Protein AF-A0A8J7XWR5-F1 (afdb_monomer)

Mean predicted aligned error: 4.78 Å

Structure (mmCIF, N/CA/C/O backbone):
data_AF-A0A8J7XWR5-F1
#
_entry.id   AF-A0A8J7XWR5-F1
#
loop_
_atom_site.group_PDB
_atom_site.id
_atom_site.type_symbol
_atom_site.label_atom_id
_atom_site.label_alt_id
_atom_site.label_comp_id
_atom_site.label_asym_id
_atom_site.label_entity_id
_atom_site.label_seq_id
_atom_site.pdbx_PDB_ins_code
_atom_site.Cartn_x
_atom_site.Cartn_y
_atom_site.Cartn_z
_atom_site.occupancy
_atom_site.B_iso_or_equiv
_atom_site.auth_seq_id
_atom_site.auth_comp_id
_atom_site.auth_asym_id
_atom_site.auth_atom_id
_atom_site.pdbx_PDB_model_num
ATOM 1 N N . MET A 1 1 ? 1.947 -13.427 -16.423 1.00 41.25 1 MET A N 1
ATOM 2 C CA . MET A 1 1 ? 3.047 -12.554 -15.961 1.00 41.25 1 MET A CA 1
ATOM 3 C C . MET A 1 1 ? 2.787 -12.223 -14.503 1.00 41.25 1 MET A C 1
ATOM 5 O O . MET A 1 1 ? 1.816 -11.535 -14.231 1.00 41.25 1 MET A O 1
ATOM 9 N N . SER A 1 2 ? 3.577 -12.760 -13.572 1.00 50.53 2 SER A N 1
ATOM 10 C CA . SER A 1 2 ? 3.518 -12.343 -12.166 1.00 50.53 2 SER A CA 1
ATOM 11 C C . SER A 1 2 ? 4.574 -11.264 -11.958 1.00 50.53 2 SER A C 1
ATOM 13 O O . SER A 1 2 ? 5.705 -11.558 -11.584 1.00 50.53 2 SER A O 1
ATOM 15 N N . THR A 1 3 ? 4.240 -10.020 -12.292 1.00 75.69 3 THR A N 1
ATOM 16 C CA . THR A 1 3 ? 5.060 -8.868 -11.911 1.00 75.69 3 THR A CA 1
ATOM 17 C C . THR A 1 3 ? 4.898 -8.646 -10.412 1.00 75.69 3 THR A C 1
ATOM 19 O O . THR A 1 3 ? 3.781 -8.443 -9.928 1.00 75.69 3 THR A O 1
ATOM 22 N N . ILE A 1 4 ? 6.011 -8.717 -9.678 1.00 87.56 4 ILE A N 1
ATOM 23 C CA . ILE A 1 4 ? 6.062 -8.375 -8.252 1.00 87.56 4 ILE A CA 1
ATOM 24 C C . ILE A 1 4 ? 5.552 -6.932 -8.107 1.00 87.56 4 ILE A C 1
ATOM 26 O O . ILE A 1 4 ? 6.020 -6.065 -8.850 1.00 87.56 4 ILE A O 1
ATOM 30 N N . PRO A 1 5 ? 4.575 -6.666 -7.224 1.00 93.94 5 PRO A N 1
ATOM 31 C CA . PRO A 1 5 ? 4.054 -5.320 -7.036 1.00 93.94 5 PRO A CA 1
ATOM 32 C C . PRO A 1 5 ? 5.109 -4.396 -6.435 1.00 93.94 5 PRO A C 1
ATOM 34 O O . P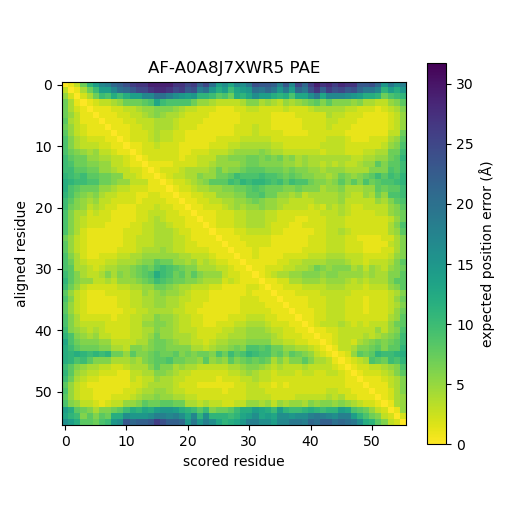RO A 1 5 ? 5.965 -4.835 -5.672 1.00 93.94 5 PRO A O 1
ATOM 37 N N . ASP A 1 6 ? 5.028 -3.105 -6.751 1.00 94.25 6 ASP A N 1
ATOM 38 C CA . ASP A 1 6 ? 5.900 -2.101 -6.134 1.00 94.25 6 ASP A CA 1
ATOM 39 C C . ASP A 1 6 ? 5.421 -1.747 -4.720 1.00 94.25 6 ASP A C 1
ATOM 41 O O . ASP A 1 6 ? 6.230 -1.420 -3.850 1.00 94.25 6 ASP A O 1
ATOM 45 N N . TYR A 1 7 ? 4.109 -1.851 -4.473 1.00 95.56 7 TYR A N 1
ATOM 46 C CA . TYR A 1 7 ? 3.504 -1.563 -3.176 1.00 95.56 7 TYR A CA 1
ATOM 47 C C . TYR A 1 7 ? 2.405 -2.559 -2.799 1.00 95.56 7 TYR A C 1
ATOM 49 O O . TYR A 1 7 ? 1.628 -3.006 -3.645 1.00 95.56 7 TYR A O 1
ATOM 57 N N . LEU A 1 8 ? 2.286 -2.819 -1.499 1.00 95.12 8 LEU A N 1
ATOM 58 C CA . LEU A 1 8 ? 1.069 -3.329 -0.871 1.00 95.12 8 LEU A CA 1
ATOM 59 C C . LEU A 1 8 ? 0.153 -2.154 -0.522 1.00 95.12 8 LEU A C 1
ATOM 61 O O . LEU A 1 8 ? 0.629 -1.095 -0.109 1.00 95.12 8 LEU A O 1
ATOM 65 N N . VAL A 1 9 ? -1.154 -2.343 -0.673 1.00 95.69 9 VAL A N 1
ATOM 66 C CA . VAL A 1 9 ? -2.161 -1.319 -0.373 1.00 95.69 9 VAL A CA 1
ATOM 67 C C . VAL A 1 9 ? -2.883 -1.715 0.904 1.00 95.69 9 VAL A C 1
ATOM 69 O O . VAL A 1 9 ? -3.491 -2.784 0.966 1.00 95.69 9 VAL A O 1
ATOM 72 N N . ARG A 1 10 ? -2.847 -0.845 1.913 1.00 94.81 10 ARG A N 1
ATOM 73 C CA . ARG A 1 10 ? -3.523 -1.050 3.197 1.00 94.81 10 ARG A CA 1
ATOM 74 C C . ARG A 1 10 ? -4.523 0.044 3.507 1.00 94.81 10 ARG A C 1
ATOM 76 O O . ARG A 1 10 ? -4.358 1.188 3.096 1.00 94.81 10 ARG A O 1
ATOM 83 N N . THR A 1 11 ? -5.513 -0.301 4.314 1.00 93.38 11 THR A N 1
ATOM 84 C CA . THR A 1 11 ? -6.333 0.663 5.049 1.00 93.38 11 THR A CA 1
ATOM 85 C C . THR A 1 11 ? -6.199 0.407 6.548 1.00 93.38 11 THR A C 1
ATOM 87 O O . THR A 1 11 ? -5.877 -0.708 6.976 1.00 93.38 11 THR A O 1
ATOM 90 N N . VAL A 1 12 ? -6.415 1.455 7.336 1.00 90.81 12 VAL A N 1
ATOM 91 C CA . VAL A 1 12 ? -6.426 1.404 8.797 1.00 90.81 12 VAL A CA 1
ATOM 92 C C . VAL A 1 12 ? -7.799 1.826 9.294 1.00 90.81 12 VAL A C 1
ATOM 94 O O . VAL A 1 12 ? -8.415 2.753 8.758 1.00 90.81 12 VAL A O 1
ATOM 97 N N . LYS A 1 13 ? -8.279 1.124 10.314 1.00 88.06 13 LYS A N 1
ATOM 98 C CA . LYS A 1 13 ? -9.518 1.442 11.012 1.00 88.06 13 LYS A CA 1
ATOM 99 C C . LYS A 1 13 ? -9.283 1.349 12.513 1.00 88.06 13 LYS A C 1
ATOM 101 O O . LYS A 1 13 ? -8.739 0.346 12.968 1.00 88.06 13 LYS A O 1
ATOM 106 N N . ASP A 1 14 ? -9.758 2.339 13.259 1.00 87.06 14 ASP A N 1
ATOM 107 C CA . ASP A 1 14 ? -9.870 2.225 14.711 1.00 87.06 14 ASP A CA 1
ATOM 108 C C . ASP A 1 14 ? -11.034 1.289 15.068 1.00 87.06 14 ASP A C 1
ATOM 110 O O . ASP A 1 14 ? -12.166 1.455 14.594 1.00 87.06 14 ASP A O 1
ATOM 114 N N . ILE A 1 15 ? -10.742 0.260 15.857 1.00 87.38 15 ILE A N 1
ATOM 115 C CA . ILE A 1 15 ? -11.732 -0.649 16.427 1.00 87.38 15 ILE A CA 1
ATOM 116 C C . ILE A 1 15 ? -11.480 -0.696 17.926 1.00 87.38 15 ILE A C 1
ATOM 118 O O . ILE A 1 15 ? -10.479 -1.257 18.365 1.00 87.38 15 ILE A O 1
ATOM 122 N N . GLU A 1 16 ? -12.399 -0.112 18.697 1.00 90.25 16 GLU A N 1
ATOM 123 C CA . GLU A 1 16 ? -12.338 -0.089 20.165 1.00 90.25 16 GLU A CA 1
ATOM 124 C C . GLU A 1 16 ? -11.020 0.516 20.694 1.00 90.25 16 GLU A C 1
ATOM 126 O O . GLU A 1 16 ? -10.430 0.013 21.651 1.00 90.25 16 GLU A O 1
ATOM 131 N N . GLY A 1 17 ? -10.528 1.583 20.050 1.00 91.19 17 GLY A N 1
ATOM 132 C CA . GLY A 1 17 ? -9.277 2.246 20.431 1.00 91.19 17 GLY A CA 1
ATOM 133 C C . GLY A 1 17 ? -8.009 1.515 19.980 1.00 91.19 17 GLY A C 1
ATOM 134 O O . GLY A 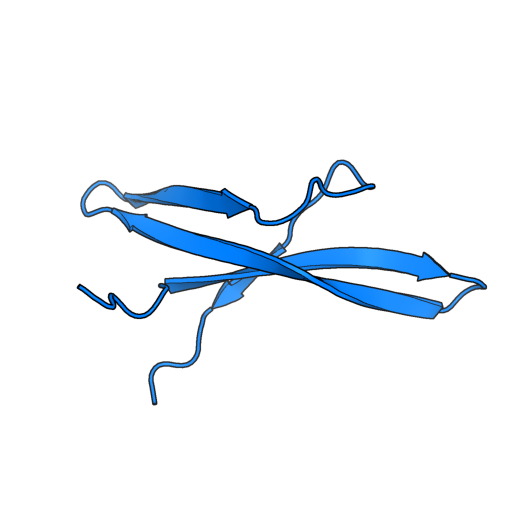1 17 ? -6.923 1.798 20.491 1.00 91.19 17 GLY A O 1
ATOM 135 N N . LYS A 1 18 ? -8.129 0.536 19.075 1.00 91.12 18 LYS A N 1
ATOM 136 C CA . LYS A 1 18 ? -6.996 -0.176 18.474 1.00 91.12 18 LYS A CA 1
ATOM 137 C C . LYS A 1 18 ? -6.989 -0.008 16.963 1.00 91.12 18 LYS A C 1
ATOM 139 O O . LYS A 1 18 ? -7.962 -0.337 16.283 1.00 91.12 18 LYS A O 1
ATOM 144 N N . ASP A 1 19 ? -5.833 0.373 16.432 1.00 91.06 19 ASP A N 1
ATOM 145 C CA . ASP A 1 19 ? -5.599 0.414 14.993 1.00 91.06 19 ASP A CA 1
ATOM 146 C C . ASP A 1 19 ? -5.558 -0.998 14.403 1.00 91.06 19 ASP A C 1
ATOM 148 O O . ASP A 1 19 ? -4.632 -1.782 14.640 1.00 91.06 19 ASP A O 1
ATOM 152 N N . LYS A 1 20 ? -6.550 -1.314 13.570 1.00 89.56 20 LYS A N 1
ATOM 153 C CA . LYS A 1 20 ? -6.578 -2.533 12.767 1.00 89.56 20 LYS A CA 1
ATOM 154 C C . LYS A 1 20 ? -6.190 -2.229 11.328 1.00 89.56 20 LYS A C 1
ATOM 156 O O . LYS A 1 20 ? -6.900 -1.542 10.595 1.00 89.56 20 LYS A O 1
ATOM 161 N N . TRP A 1 21 ? -5.077 -2.819 10.915 1.00 90.50 21 TRP A N 1
ATOM 162 C CA . TRP A 1 21 ? -4.547 -2.732 9.561 1.00 90.50 21 TRP A CA 1
ATOM 163 C C . TRP A 1 21 ? -5.069 -3.880 8.704 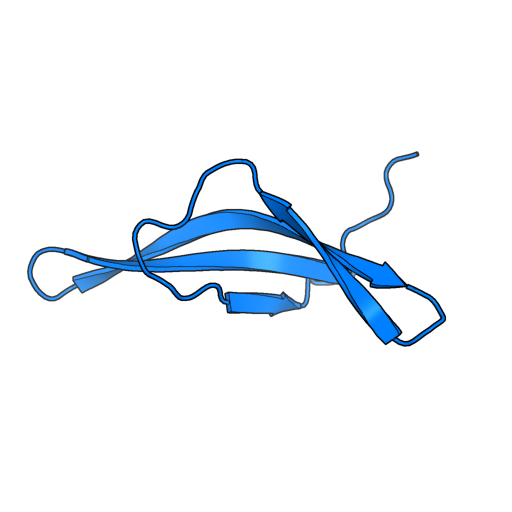1.00 90.50 21 TRP A C 1
ATOM 165 O O . TRP A 1 21 ? -5.065 -5.029 9.140 1.00 90.50 21 TRP A O 1
ATOM 175 N N . THR A 1 22 ? -5.508 -3.573 7.485 1.00 91.62 22 THR A N 1
ATOM 176 C CA . THR A 1 22 ? -6.001 -4.576 6.531 1.00 91.62 22 THR A CA 1
ATOM 177 C C . THR A 1 22 ? -5.369 -4.358 5.162 1.00 91.62 22 THR A C 1
ATOM 179 O O . THR A 1 22 ? -5.386 -3.239 4.649 1.00 91.62 22 THR A O 1
ATOM 182 N N . ASP A 1 23 ? -4.822 -5.426 4.579 1.00 93.19 23 ASP A N 1
ATOM 183 C CA . ASP A 1 23 ? -4.367 -5.472 3.186 1.00 93.19 23 ASP A CA 1
ATOM 184 C C . ASP A 1 23 ? -5.579 -5.530 2.244 1.00 93.19 23 ASP A C 1
ATOM 186 O O . ASP A 1 23 ? -6.437 -6.399 2.382 1.00 93.19 23 ASP A O 1
ATOM 190 N N . ILE A 1 24 ? -5.659 -4.593 1.297 1.00 94.69 24 ILE A N 1
ATOM 191 C CA . ILE A 1 24 ? -6.809 -4.420 0.387 1.00 94.69 24 ILE A CA 1
ATOM 192 C C . ILE A 1 24 ? -6.411 -4.366 -1.090 1.00 94.69 24 ILE A C 1
ATOM 194 O O . ILE A 1 24 ? -7.238 -4.046 -1.944 1.00 94.69 24 ILE A O 1
ATOM 198 N N . GLY A 1 25 ? -5.149 -4.642 -1.413 1.00 94.75 25 GLY A N 1
ATOM 199 C CA . GLY A 1 25 ? -4.700 -4.647 -2.796 1.00 94.75 25 GLY A CA 1
ATOM 200 C C . GLY A 1 25 ? -3.200 -4.495 -2.971 1.00 94.75 25 GLY A C 1
ATOM 201 O O . GLY A 1 25 ? -2.410 -4.582 -2.029 1.00 94.75 25 GLY A O 1
ATOM 202 N N . VAL A 1 26 ? -2.827 -4.225 -4.215 1.00 96.19 26 VAL A N 1
ATOM 203 C CA . VAL A 1 26 ? -1.449 -3.977 -4.641 1.00 96.19 26 VAL A CA 1
ATOM 204 C C . VAL A 1 26 ? -1.399 -2.772 -5.570 1.00 96.19 26 VAL A C 1
ATOM 206 O O . VAL A 1 26 ? -2.402 -2.411 -6.191 1.00 96.19 26 VAL A O 1
ATOM 209 N N . ALA A 1 27 ? -0.233 -2.147 -5.685 1.00 95.81 27 ALA A N 1
ATOM 210 C CA . ALA A 1 27 ? -0.027 -1.067 -6.634 1.00 95.81 27 ALA A CA 1
ATOM 211 C C . ALA A 1 27 ? 1.279 -1.222 -7.413 1.00 95.81 27 ALA A C 1
ATOM 213 O O . ALA A 1 27 ? 2.275 -1.752 -6.916 1.00 95.81 27 ALA A O 1
ATOM 214 N N . TYR A 1 28 ? 1.247 -0.718 -8.643 1.00 95.25 28 TYR A N 1
ATOM 215 C CA . TYR A 1 28 ? 2.351 -0.759 -9.593 1.00 95.25 28 TYR A CA 1
ATOM 216 C C . TYR A 1 28 ? 2.674 0.651 -10.059 1.00 95.25 28 TYR A C 1
ATOM 218 O O . TYR A 1 28 ? 1.772 1.434 -10.378 1.00 95.25 28 TYR A O 1
ATOM 226 N N . LYS A 1 29 ? 3.963 0.968 -10.128 1.00 94.56 29 LYS A N 1
ATOM 227 C CA . LYS A 1 29 ? 4.456 2.224 -10.677 1.00 94.56 29 LYS A CA 1
ATOM 228 C C . LYS A 1 29 ? 4.810 2.020 -12.146 1.00 94.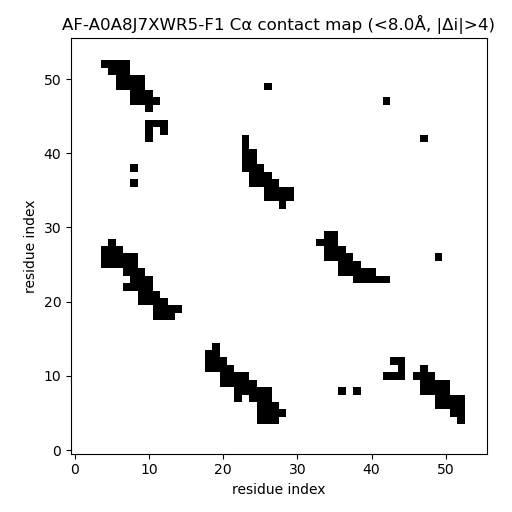56 29 LYS A C 1
ATOM 230 O O . LYS A 1 29 ? 5.550 1.107 -12.498 1.00 94.56 29 LYS A O 1
ATOM 235 N N . ASN A 1 30 ? 4.297 2.876 -13.023 1.00 91.50 30 ASN A N 1
ATOM 236 C CA . ASN A 1 30 ? 4.656 2.829 -14.439 1.00 91.50 30 ASN A CA 1
ATOM 237 C C . ASN A 1 30 ? 5.918 3.664 -14.737 1.00 91.50 30 ASN A C 1
ATOM 239 O O . ASN A 1 30 ? 6.377 4.458 -13.912 1.00 91.50 30 ASN A O 1
ATOM 243 N N . ALA A 1 31 ? 6.457 3.527 -15.953 1.00 90.94 31 ALA A N 1
ATOM 244 C CA . ALA A 1 31 ? 7.653 4.253 -16.397 1.00 90.94 31 ALA A CA 1
ATOM 245 C C . ALA A 1 31 ? 7.495 5.788 -16.393 1.00 90.94 31 ALA A C 1
ATOM 247 O O . ALA A 1 31 ? 8.487 6.507 -16.349 1.00 90.94 31 ALA A O 1
ATOM 248 N N . ARG A 1 32 ? 6.256 6.300 -16.412 1.00 93.69 32 ARG A N 1
ATOM 249 C CA . ARG A 1 32 ? 5.941 7.738 -16.332 1.00 93.69 32 ARG A CA 1
ATOM 250 C C . ARG A 1 32 ? 5.789 8.234 -14.890 1.00 93.69 32 ARG A C 1
ATOM 252 O O . ARG A 1 32 ? 5.501 9.405 -14.675 1.00 93.69 32 ARG A O 1
ATOM 259 N N . GLY A 1 33 ? 5.957 7.354 -13.905 1.00 89.69 33 GLY A N 1
ATOM 260 C CA . GLY A 1 33 ? 5.848 7.668 -12.485 1.00 89.69 33 GLY A CA 1
ATOM 261 C C . GLY A 1 33 ? 4.430 7.625 -11.913 1.00 89.69 33 GLY A C 1
ATOM 262 O O . GLY A 1 33 ? 4.283 7.825 -10.709 1.00 89.69 33 GLY A O 1
ATOM 263 N N . SER A 1 34 ? 3.401 7.333 -12.716 1.00 95.50 34 SER A N 1
ATOM 264 C CA . SER A 1 34 ? 2.034 7.162 -12.210 1.00 95.50 34 SER A CA 1
ATOM 265 C C . SER A 1 34 ? 1.892 5.839 -11.459 1.00 95.50 34 SER A C 1
ATOM 267 O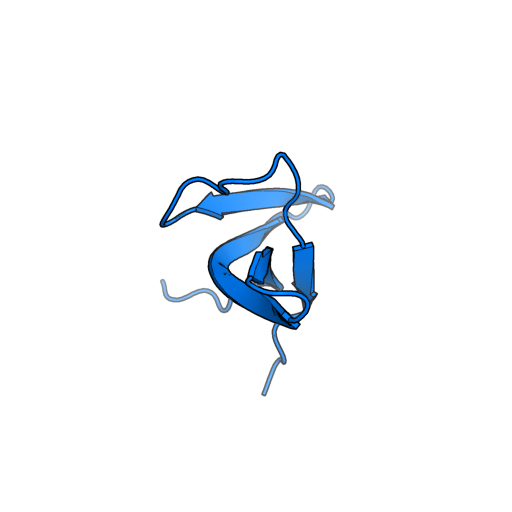 O . SER A 1 34 ? 2.532 4.845 -11.811 1.00 95.50 34 SER A O 1
ATOM 269 N N . ILE A 1 35 ? 1.012 5.818 -10.459 1.00 95.50 35 ILE A N 1
ATOM 270 C CA . ILE A 1 35 ? 0.708 4.627 -9.664 1.00 95.50 35 ILE A CA 1
ATOM 271 C C . ILE A 1 35 ? -0.678 4.120 -10.055 1.00 95.50 35 ILE A C 1
ATOM 273 O O . ILE A 1 35 ? -1.653 4.864 -9.995 1.00 95.50 35 ILE A O 1
ATOM 277 N N . THR A 1 36 ? -0.758 2.854 -10.458 1.00 95.38 36 THR A N 1
ATOM 278 C CA . THR A 1 36 ? -2.026 2.149 -10.689 1.00 95.38 36 THR A CA 1
ATOM 279 C C . THR A 1 36 ? -2.298 1.230 -9.511 1.00 95.38 36 THR A C 1
ATOM 281 O O . THR A 1 36 ? -1.426 0.448 -9.131 1.00 95.38 36 THR A O 1
ATOM 284 N N . ILE A 1 37 ? -3.494 1.330 -8.937 1.00 94.88 37 ILE A N 1
ATOM 285 C CA . ILE A 1 37 ? -3.895 0.599 -7.735 1.00 94.88 37 ILE A CA 1
ATOM 286 C C . ILE A 1 37 ? -4.948 -0.437 -8.119 1.00 94.88 37 ILE A C 1
ATOM 288 O O . ILE A 1 37 ? -5.959 -0.099 -8.731 1.00 94.88 37 ILE A O 1
ATOM 292 N N . TYR A 1 38 ? -4.716 -1.685 -7.725 1.00 94.94 38 TYR A N 1
ATOM 293 C CA . TYR A 1 38 ? -5.651 -2.792 -7.890 1.00 94.94 38 TYR A CA 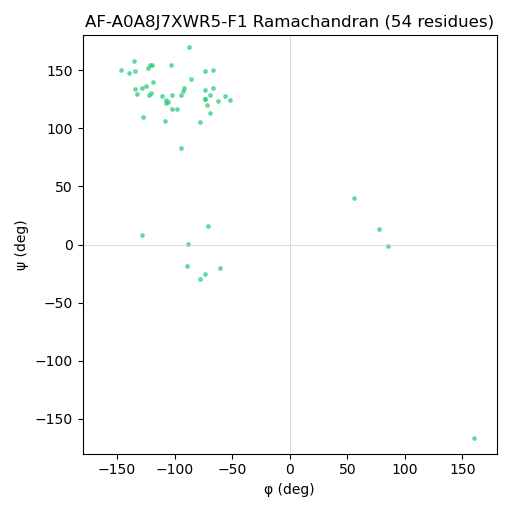1
ATOM 294 C C . TYR A 1 38 ? -6.213 -3.152 -6.519 1.00 94.94 38 TYR A C 1
ATOM 296 O O . TYR A 1 38 ? -5.506 -3.724 -5.688 1.00 94.94 38 TYR A O 1
ATOM 304 N N . LEU A 1 39 ? -7.472 -2.782 -6.281 1.00 94.31 39 LEU A N 1
ATOM 305 C CA . LEU A 1 39 ? -8.170 -3.040 -5.026 1.00 94.31 39 LEU A CA 1
ATOM 306 C C . LEU A 1 39 ? -8.944 -4.358 -5.098 1.00 94.31 39 LEU A C 1
ATOM 308 O O . LEU A 1 39 ? -9.695 -4.586 -6.044 1.00 94.31 39 LEU A O 1
ATOM 312 N N . SER A 1 40 ? -8.793 -5.201 -4.078 1.00 94.19 40 SER A N 1
ATOM 313 C CA . SER A 1 40 ? -9.654 -6.371 -3.851 1.00 94.19 40 SER A CA 1
ATOM 314 C C . SER A 1 40 ? -10.880 -6.033 -2.998 1.00 94.19 40 SER A C 1
ATOM 316 O O . SER A 1 40 ? -11.861 -6.774 -3.007 1.00 94.19 40 SER A O 1
ATOM 318 N N . ALA A 1 41 ? -10.832 -4.914 -2.273 1.00 90.44 41 ALA A N 1
ATOM 319 C CA . ALA A 1 41 ? -11.919 -4.398 -1.456 1.00 90.44 41 ALA A CA 1
ATOM 320 C C . ALA A 1 41 ? -11.905 -2.866 -1.449 1.00 90.44 41 ALA A C 1
ATOM 322 O O . ALA A 1 41 ? -10.846 -2.239 -1.532 1.00 90.44 41 ALA A O 1
ATOM 323 N N . PHE A 1 42 ? -13.084 -2.261 -1.309 1.00 88.94 42 PHE A N 1
ATOM 324 C CA . PHE A 1 42 ? -13.184 -0.819 -1.120 1.00 88.94 42 PHE A CA 1
ATOM 325 C C . PHE A 1 42 ? -12.748 -0.440 0.300 1.00 88.94 42 PHE A C 1
ATOM 327 O O . PHE A 1 42 ? -13.174 -1.087 1.262 1.00 88.94 42 PHE A O 1
ATOM 334 N N . PRO A 1 43 ? -11.900 0.589 0.459 1.00 87.19 43 PRO A N 1
ATOM 335 C CA . PRO A 1 43 ? -11.542 1.071 1.778 1.00 87.19 43 PRO A CA 1
ATOM 336 C C . PRO A 1 43 ? -12.782 1.685 2.437 1.00 87.19 43 PRO A C 1
ATOM 338 O O . PRO A 1 43 ? -13.536 2.429 1.818 1.00 87.19 43 PRO A O 1
ATOM 341 N N . ILE A 1 44 ? -13.004 1.339 3.704 1.00 81.25 44 ILE A N 1
ATOM 342 C CA . ILE A 1 44 ? -14.131 1.866 4.492 1.00 81.25 44 ILE A CA 1
ATOM 343 C C . ILE A 1 44 ? -13.877 3.332 4.876 1.00 81.25 44 ILE A C 1
ATO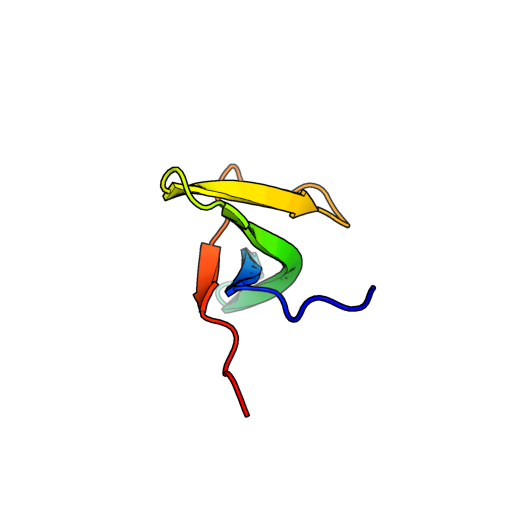M 345 O O . ILE A 1 44 ? -14.811 4.086 5.128 1.00 81.25 44 ILE A O 1
ATOM 349 N N . THR A 1 45 ? -12.606 3.727 4.935 1.00 77.81 45 THR A N 1
ATOM 350 C CA . THR A 1 45 ? -12.165 5.104 5.152 1.00 77.81 45 THR A CA 1
ATOM 351 C C . THR A 1 45 ? -11.693 5.704 3.829 1.00 77.81 45 THR A C 1
ATOM 353 O O . THR A 1 45 ? -11.208 4.986 2.958 1.00 77.81 45 THR A O 1
ATOM 356 N N . ASP A 1 46 ? -11.740 7.028 3.687 1.00 79.62 46 ASP A N 1
ATOM 357 C CA . ASP A 1 46 ? -11.300 7.725 2.462 1.00 79.62 46 ASP A CA 1
ATOM 358 C C . ASP A 1 46 ? -9.769 7.716 2.257 1.00 79.62 46 ASP A C 1
ATOM 360 O O . ASP A 1 46 ? -9.218 8.519 1.502 1.00 79.62 46 ASP A O 1
ATOM 364 N N . LYS A 1 47 ? -9.041 6.848 2.973 1.00 88.38 47 LYS A N 1
ATOM 365 C CA . LYS A 1 47 ? -7.578 6.793 2.978 1.00 88.38 47 LYS A CA 1
ATOM 366 C C . LYS A 1 47 ? -7.077 5.381 2.699 1.00 88.38 47 LYS A C 1
ATOM 368 O O . LYS A 1 47 ? -7.506 4.399 3.308 1.00 88.38 47 LYS A O 1
ATOM 373 N N . ILE A 1 48 ? -6.079 5.318 1.825 1.00 92.75 48 ILE A N 1
ATOM 374 C CA . ILE A 1 48 ? -5.265 4.132 1.567 1.00 92.75 48 ILE A CA 1
ATOM 375 C C . ILE A 1 48 ? -3.796 4.465 1.802 1.00 92.75 48 ILE A C 1
ATOM 377 O O . ILE A 1 48 ? -3.367 5.608 1.643 1.00 92.75 48 ILE A O 1
ATOM 381 N N . ILE A 1 49 ? -3.024 3.456 2.175 1.00 93.88 49 ILE A N 1
ATOM 382 C CA . ILE A 1 49 ? -1.601 3.568 2.472 1.00 93.88 49 ILE A CA 1
ATOM 383 C C . ILE A 1 49 ? -0.852 2.613 1.553 1.00 93.88 49 ILE A C 1
ATOM 385 O O . ILE A 1 49 ? -1.192 1.434 1.459 1.00 93.88 49 ILE A O 1
ATOM 389 N N . LEU A 1 50 ? 0.168 3.136 0.875 1.00 95.00 50 LEU A N 1
ATOM 390 C CA . LEU A 1 50 ? 1.052 2.365 0.010 1.00 95.00 50 LEU A CA 1
ATOM 391 C C . LEU A 1 50 ? 2.322 2.012 0.782 1.00 95.00 50 LEU A C 1
ATOM 393 O O . LEU A 1 50 ? 3.083 2.895 1.174 1.00 95.00 50 LEU A O 1
ATOM 397 N N . ILE A 1 51 ? 2.552 0.720 0.993 1.00 94.19 51 ILE A N 1
ATOM 398 C CA . ILE A 1 51 ? 3.741 0.203 1.673 1.00 94.19 51 ILE A CA 1
ATOM 399 C C . ILE A 1 51 ? 4.655 -0.405 0.615 1.00 94.19 51 ILE A C 1
ATOM 401 O O . ILE A 1 51 ? 4.200 -1.310 -0.084 1.00 94.19 51 ILE A O 1
ATOM 405 N N . PRO A 1 52 ? 5.918 0.041 0.479 1.00 93.88 52 PRO A N 1
ATOM 406 C CA . PRO A 1 52 ? 6.855 -0.566 -0.457 1.00 93.88 52 PRO A CA 1
ATOM 407 C C . PRO A 1 52 ? 6.922 -2.078 -0.250 1.00 93.88 52 PRO A C 1
ATOM 409 O O . PRO A 1 52 ? 7.187 -2.553 0.858 1.00 93.88 52 PRO A O 1
ATOM 412 N N . ALA A 1 53 ? 6.664 -2.838 -1.309 1.00 90.00 53 ALA A N 1
ATOM 413 C CA . ALA A 1 53 ? 6.830 -4.277 -1.252 1.00 90.00 53 ALA A CA 1
ATOM 414 C C . ALA A 1 53 ? 8.332 -4.578 -1.156 1.00 90.00 53 ALA A C 1
ATOM 416 O O . ALA A 1 53 ? 9.134 -4.058 -1.938 1.00 90.00 53 ALA A O 1
ATOM 417 N N . LYS A 1 54 ? 8.741 -5.398 -0.181 1.00 80.19 54 LYS A N 1
ATOM 418 C CA . LYS A 1 54 ? 10.134 -5.848 -0.109 1.00 80.19 54 LYS A CA 1
ATOM 419 C C . LYS A 1 54 ? 10.449 -6.648 -1.371 1.00 80.19 54 LYS A C 1
ATOM 421 O O . LYS A 1 54 ? 9.780 -7.639 -1.655 1.00 80.19 54 LYS A O 1
ATOM 426 N N . ARG A 1 55 ? 11.477 -6.225 -2.105 1.00 65.56 55 ARG A N 1
ATOM 427 C CA . ARG A 1 55 ? 12.128 -7.066 -3.110 1.00 65.56 55 ARG A CA 1
ATOM 428 C C . ARG A 1 55 ? 13.041 -8.014 -2.336 1.00 65.56 55 ARG A C 1
ATOM 430 O O . ARG A 1 55 ? 14.008 -7.545 -1.739 1.00 65.56 55 ARG A O 1
ATOM 437 N N . CYS A 1 56 ? 12.640 -9.278 -2.227 1.00 55.56 56 CYS A N 1
ATOM 438 C CA . CYS A 1 56 ? 13.517 -10.339 -1.736 1.00 55.56 56 CYS A CA 1
ATOM 439 C C . CYS A 1 56 ? 14.592 -10.646 -2.778 1.00 55.56 56 CYS A C 1
ATOM 441 O O . CYS A 1 56 ? 14.265 -10.560 -3.985 1.00 55.56 56 CYS A O 1
#

Radius of gyration: 12.65 Å; Cα contacts (8 Å, |Δi|>4): 96; chains: 1; bounding box: 28×20×37 Å

Sequence (56 aa):
MSTIPDYLVRTVKDIEGKDKWTDIGVAYKNARGSITIYLSAFPITDKIILIPAKRC

pLDDT: mean 88.5, std 11.08, range [41.25, 96.19]

Secondary structure (DSSP, 8-state):
--PPPSEEEEEEEEE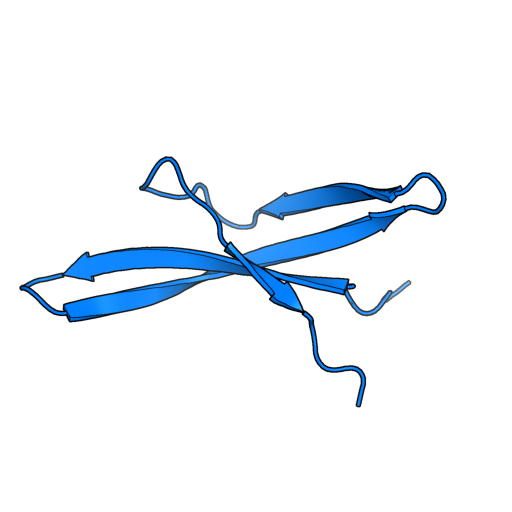TTEEEEEEEEEEEE-TTS-EEEEESS--SSS--EEEEPP--

Foldseek 3Di:
DPDDAQWFKWDWDDDPNDTDIDTFWTWHADPVRDIDTDGNDDHPDPDMDTHGDDDD

Nearest PDB structures (foldseek):
  2jz4-assembly1_A  TM=3.940E-01  e=9.010E-01  Arabidopsis thaliana
  5aji-assembly1_E  TM=3.758E-01  e=2.217E+00  Escherichia coli
  1vbo-assembly1_B  TM=3.524E-01  e=4.5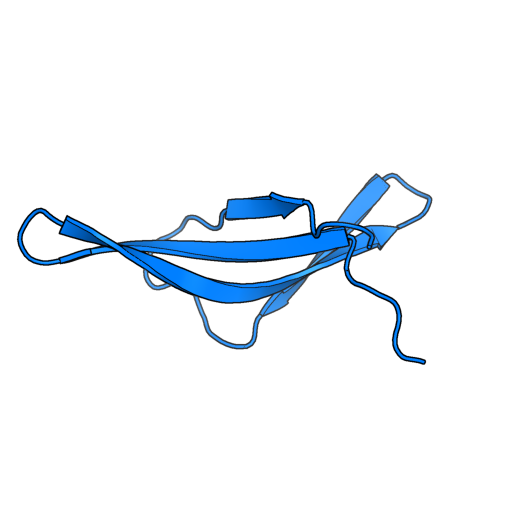55E+00  Artocarpus integer
  7dlu-assembly1_A  TM=3.430E-01  e=4.040E+00  Pseudomonas aeruginosa PAO1
  4wzf-assembly1_A  TM=2.798E-01  e=4.836E+00  Mycobacterium tuberculosis H37Rv

Solvent-accessible surface area (backbone atoms only — not comparable to full-atom values): 3567 Å² total; per-residue (Å²): 134,88,74,81,53,52,18,38,26,30,33,72,42,80,55,95,90,36,83,45,77,42,83,33,37,37,26,39,68,46,99,87,69,51,76,50,75,50,68,80,51,83,63,93,48,104,54,77,44,79,42,76,43,81,82,127